Protein AF-G3IAQ1-F1 (afdb_monomer_lite)

Foldseek 3Di:
DDDDDDDDDDDDDDDPDPPPPPPPPPPDDPVDDDDDFDCAFPGDDHDDDDCVVVDDDDPVVVVVVVVVVVPDDPVCVVVVVVVVVVCCVVPPVVVVVRVVD

InterPro domains:
  IPR001921 Large ribosomal subunit protein eL8, eukaryota [PR00882] (36-53)
  IPR001921 Large ribosomal subunit protein eL8, eukaryota [PR00882] (53-70)
  IPR029064 Ribosomal protein eL30-like superfamily [G3DSA:3.30.1330.30] (45-101)

Organism: Cricetulus griseus (NCBI:txid10029)

Secondary structure (DSSP, 8-state):
-----------PPPPPP------------TT--------STTSSPPPP---TTTS---HHHHHHHHHHHHT--TTTHHHHHHHHHHHIIIIIIHHHHHH--

Radius of gyration: 32.46 Å; chains: 1; bounding box: 98×42×53 Å

Structure (mmCIF, N/CA/C/O backbone):
data_AF-G3IAQ1-F1
#
_entry.id   AF-G3IAQ1-F1
#
loop_
_atom_site.group_PDB
_atom_site.id
_atom_site.type_symbol
_atom_site.label_atom_id
_atom_site.label_alt_id
_atom_site.label_comp_id
_atom_site.label_asym_id
_atom_site.label_entity_id
_atom_site.label_seq_id
_atom_site.pdbx_PDB_ins_code
_atom_site.Cartn_x
_atom_site.Cartn_y
_atom_site.Cartn_z
_atom_site.occupancy
_atom_site.B_iso_or_equiv
_atom_site.auth_seq_id
_atom_site.auth_comp_id
_atom_site.auth_asym_id
_atom_site.auth_atom_id
_atom_site.pdbx_PDB_model_num
ATOM 1 N N . MET A 1 1 ? -85.552 -27.500 -29.148 1.00 46.00 1 MET A N 1
ATOM 2 C CA . MET A 1 1 ? -84.158 -28.006 -29.041 1.00 46.00 1 MET A CA 1
ATOM 3 C C . MET A 1 1 ? -83.628 -28.256 -30.453 1.00 46.00 1 MET A C 1
ATOM 5 O O . MET A 1 1 ? -84.475 -28.585 -31.272 1.00 46.00 1 MET A O 1
ATOM 9 N N . PRO A 1 2 ? -82.320 -28.153 -30.778 1.00 47.88 2 PRO A N 1
ATOM 10 C CA . PRO A 1 2 ? -81.157 -27.760 -29.975 1.00 47.88 2 PRO A CA 1
ATOM 11 C C . PRO A 1 2 ? -80.415 -26.503 -30.508 1.00 47.88 2 PRO A C 1
ATOM 13 O O . PRO A 1 2 ? -80.500 -26.135 -31.674 1.00 47.88 2 PRO A O 1
ATOM 16 N N . LYS A 1 3 ? -79.652 -25.847 -29.622 1.00 48.00 3 LYS A N 1
ATOM 17 C CA . LYS A 1 3 ? -78.710 -24.751 -29.924 1.00 48.00 3 LYS A CA 1
ATOM 18 C C . LYS A 1 3 ? -77.335 -25.304 -30.327 1.00 48.00 3 LYS A C 1
ATOM 20 O O . LYS A 1 3 ? -76.866 -26.227 -29.670 1.00 48.00 3 LYS A O 1
ATOM 25 N N . ARG A 1 4 ? -76.622 -24.650 -31.259 1.00 39.06 4 ARG A N 1
ATOM 26 C CA . ARG A 1 4 ? -75.135 -24.631 -31.358 1.00 39.06 4 ARG A CA 1
ATOM 27 C C . ARG A 1 4 ? -74.687 -23.451 -32.247 1.00 39.06 4 ARG A C 1
ATOM 29 O O . ARG A 1 4 ? -74.919 -23.453 -33.444 1.00 39.06 4 ARG A O 1
ATOM 36 N N . LYS A 1 5 ? -74.345 -22.304 -31.641 1.00 47.72 5 LYS A N 1
ATOM 37 C CA . LYS A 1 5 ? -72.983 -21.738 -31.455 1.00 47.72 5 LYS A CA 1
ATOM 38 C C . LYS A 1 5 ? -72.141 -21.624 -32.743 1.00 47.72 5 LYS A C 1
ATOM 40 O O . LYS A 1 5 ? -71.597 -22.619 -33.204 1.00 47.72 5 LYS A O 1
ATOM 45 N N . LYS A 1 6 ? -71.925 -20.386 -33.218 1.00 40.78 6 LYS A N 1
ATOM 46 C CA . LYS A 1 6 ? -70.784 -19.999 -34.070 1.00 40.78 6 LYS A CA 1
ATOM 47 C C . LYS A 1 6 ? -69.880 -18.998 -33.342 1.00 40.78 6 LYS A C 1
ATOM 49 O O . LYS A 1 6 ? -70.298 -18.329 -32.401 1.00 40.78 6 LYS A O 1
ATOM 54 N N . ALA A 1 7 ? -68.612 -19.059 -33.722 1.00 43.62 7 ALA A N 1
ATOM 55 C CA . ALA A 1 7 ? -67.441 -18.916 -32.876 1.00 43.62 7 ALA A CA 1
ATOM 56 C C . ALA A 1 7 ? -66.965 -17.475 -32.634 1.00 43.62 7 ALA A C 1
ATOM 58 O O . ALA A 1 7 ? -67.120 -16.588 -33.467 1.00 43.62 7 ALA A O 1
ATOM 59 N N . LYS A 1 8 ? -66.323 -17.302 -31.472 1.00 45.81 8 LYS A N 1
ATOM 60 C CA . LYS A 1 8 ? -65.503 -16.153 -31.073 1.00 45.81 8 LYS A CA 1
ATOM 61 C C . LYS A 1 8 ? -64.128 -16.201 -31.759 1.00 45.81 8 LYS A C 1
ATOM 63 O O . LYS A 1 8 ? -63.482 -17.243 -31.736 1.00 45.81 8 LYS A O 1
ATOM 68 N N . GLY A 1 9 ? -63.640 -15.045 -32.205 1.00 42.38 9 GLY A N 1
ATOM 69 C CA . GLY A 1 9 ? -62.222 -14.746 -32.474 1.00 42.38 9 GLY A CA 1
ATOM 70 C C . GLY A 1 9 ? -62.114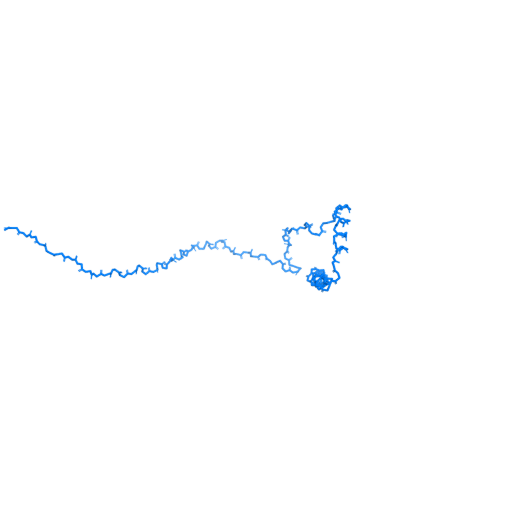 -13.454 -33.295 1.00 42.38 9 GLY A C 1
ATOM 71 O O . GLY A 1 9 ? -62.850 -13.314 -34.256 1.00 42.38 9 GLY A O 1
ATOM 72 N N . LYS A 1 10 ? -61.305 -12.434 -32.992 1.00 50.38 10 LYS A N 1
ATOM 73 C CA . LYS A 1 10 ? -60.208 -12.227 -32.033 1.00 50.38 10 LYS A CA 1
ATOM 74 C C . LYS A 1 10 ? -60.381 -10.843 -31.381 1.00 50.38 10 LYS A C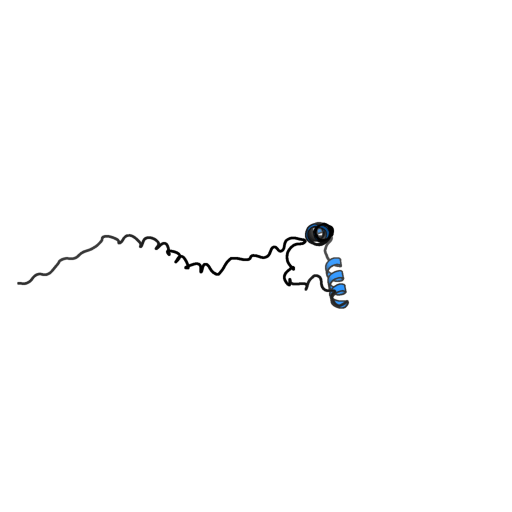 1
ATOM 76 O O . LYS A 1 10 ? -60.483 -9.849 -32.089 1.00 50.38 10 LYS A O 1
ATOM 81 N N . LYS A 1 11 ? -60.313 -10.761 -30.051 1.00 50.19 11 LYS A N 1
ATOM 82 C CA . LYS A 1 11 ? -59.802 -9.568 -29.358 1.00 50.19 11 LYS A CA 1
ATOM 83 C C . LYS A 1 11 ? -58.537 -10.018 -28.647 1.00 50.19 11 LYS A C 1
ATOM 85 O O . LYS A 1 11 ? -58.591 -10.896 -27.791 1.00 50.19 11 LYS A O 1
ATOM 90 N N . VAL A 1 12 ? -57.411 -9.492 -29.111 1.00 56.19 12 VAL A N 1
ATOM 91 C CA . VAL A 1 12 ? -56.087 -9.706 -28.530 1.00 56.19 12 VAL A CA 1
ATOM 92 C C . VAL A 1 12 ? -56.137 -9.240 -27.076 1.00 56.19 12 VAL A C 1
ATOM 94 O O . VAL A 1 12 ? -56.644 -8.154 -26.795 1.00 56.19 12 VAL A O 1
ATOM 97 N N . ALA A 1 13 ? -55.691 -10.093 -26.155 1.00 59.81 13 ALA 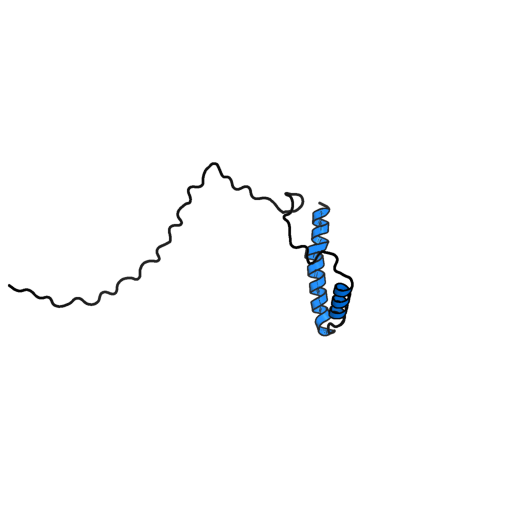A N 1
ATOM 98 C CA . ALA A 1 13 ? -55.593 -9.735 -24.749 1.00 59.81 13 ALA A CA 1
ATOM 99 C C . ALA A 1 13 ? -54.544 -8.622 -24.587 1.00 59.81 13 ALA A C 1
ATOM 101 O O . ALA A 1 13 ? -53.475 -8.721 -25.197 1.00 59.81 13 ALA A O 1
ATOM 102 N N . PRO A 1 14 ? -54.809 -7.574 -23.790 1.00 61.91 14 PRO A N 1
ATOM 103 C CA . PRO A 1 14 ? -53.761 -6.638 -23.422 1.00 61.91 14 PRO A CA 1
ATOM 104 C C . PRO A 1 14 ? -52.694 -7.405 -22.632 1.00 61.91 14 PRO A C 1
ATOM 106 O O . PRO A 1 14 ? -53.024 -8.237 -21.783 1.00 61.91 14 PRO A O 1
ATOM 109 N N . ALA A 1 15 ? -51.421 -7.163 -22.954 1.00 67.00 15 ALA A N 1
ATOM 110 C CA . ALA A 1 15 ? -50.298 -7.758 -22.240 1.00 67.00 15 ALA A CA 1
ATOM 111 C C . ALA A 1 15 ? -50.447 -7.493 -20.732 1.00 67.00 15 ALA A C 1
ATOM 113 O O . ALA A 1 15 ? -50.883 -6.396 -20.362 1.00 67.00 15 ALA A O 1
ATOM 114 N N . PRO A 1 16 ? -50.121 -8.466 -19.859 1.00 54.12 16 PRO A N 1
ATOM 115 C CA . PRO A 1 16 ? -50.215 -8.257 -18.425 1.00 54.12 16 PRO A CA 1
ATOM 116 C C . PRO A 1 16 ? -49.350 -7.053 -18.071 1.00 54.12 16 PRO A C 1
ATOM 118 O O . PRO A 1 16 ? -48.138 -7.054 -18.298 1.00 54.12 16 PRO A O 1
ATOM 121 N N . ALA A 1 17 ? -50.003 -6.007 -17.561 1.00 59.84 17 ALA A N 1
ATOM 122 C CA . ALA A 1 17 ? -49.328 -4.868 -16.976 1.00 59.84 17 ALA A CA 1
ATOM 123 C C . ALA A 1 17 ? -48.299 -5.423 -15.999 1.00 59.84 17 ALA A C 1
ATOM 125 O O . ALA A 1 17 ? -48.655 -6.219 -15.128 1.00 59.84 17 ALA A O 1
ATOM 126 N N . VAL A 1 18 ? -47.037 -5.041 -16.212 1.00 55.81 18 VAL A N 1
ATOM 127 C CA . VAL A 1 18 ? -45.909 -5.283 -15.319 1.00 55.81 18 VAL A CA 1
ATOM 128 C C . VAL A 1 18 ? -46.435 -5.187 -13.898 1.00 55.81 18 VAL A C 1
ATOM 130 O O . VAL A 1 18 ? -46.759 -4.098 -13.418 1.00 55.81 18 VAL A O 1
ATOM 133 N N . VAL A 1 19 ? -46.594 -6.350 -13.263 1.00 58.00 19 VAL A N 1
ATOM 134 C CA . VAL A 1 19 ? -46.890 -6.443 -11.845 1.00 58.00 19 VAL A CA 1
ATOM 135 C C . VAL A 1 19 ? -45.698 -5.761 -11.211 1.00 58.00 19 VAL A C 1
ATOM 137 O O . VAL A 1 19 ? -44.613 -6.336 -11.129 1.00 58.00 19 VAL A O 1
ATOM 140 N N . LYS A 1 20 ? -45.869 -4.487 -10.844 1.00 60.31 20 LYS A N 1
ATOM 141 C CA . LYS A 1 20 ? -44.998 -3.838 -9.882 1.00 60.31 20 LYS A CA 1
ATOM 142 C C . LYS A 1 20 ? -45.044 -4.768 -8.690 1.00 60.31 20 LYS A C 1
ATOM 144 O O . LYS A 1 20 ? -46.050 -4.824 -7.987 1.00 60.31 20 LYS A O 1
ATOM 149 N N . LYS A 1 21 ? -43.988 -5.564 -8.547 1.00 57.06 21 LYS A N 1
ATOM 150 C CA . LYS A 1 21 ? -43.694 -6.322 -7.349 1.00 57.06 21 LYS A CA 1
ATOM 151 C C . LYS A 1 21 ? -43.770 -5.288 -6.239 1.00 57.06 21 LYS A C 1
ATOM 153 O O . LYS A 1 21 ? -42.904 -4.425 -6.141 1.00 57.06 21 LYS A O 1
ATOM 158 N N . GLN A 1 22 ? -44.883 -5.280 -5.514 1.00 54.88 22 GLN A N 1
ATOM 159 C CA . GLN A 1 22 ? -44.992 -4.487 -4.311 1.00 54.88 22 GLN A CA 1
ATOM 160 C C . GLN A 1 22 ? -43.926 -5.072 -3.401 1.00 54.88 22 GLN A C 1
ATOM 162 O O . GLN A 1 22 ? -44.021 -6.227 -2.985 1.00 54.88 22 GLN A O 1
ATOM 167 N N . GLU A 1 23 ? -42.847 -4.319 -3.206 1.00 62.12 23 GLU A N 1
ATOM 168 C CA . GLU A 1 23 ? -41.876 -4.641 -2.181 1.00 62.12 23 GLU A CA 1
ATOM 169 C C . GLU A 1 23 ? -42.660 -4.698 -0.879 1.00 62.12 23 GLU A C 1
ATOM 171 O O . GLU A 1 23 ? -43.204 -3.696 -0.411 1.00 62.12 23 GLU A O 1
ATOM 176 N N . ALA A 1 24 ? -42.804 -5.912 -0.352 1.00 61.66 24 ALA A N 1
ATOM 177 C CA . ALA A 1 24 ? -43.364 -6.118 0.961 1.00 61.66 24 ALA A CA 1
ATOM 178 C C . ALA A 1 24 ? -42.549 -5.243 1.914 1.00 61.66 24 ALA A C 1
ATOM 180 O O . ALA A 1 24 ? -41.355 -5.484 2.114 1.00 61.66 24 ALA A O 1
ATOM 181 N N . LYS A 1 25 ? -43.179 -4.192 2.452 1.00 64.31 25 LYS A N 1
ATOM 182 C CA . LYS A 1 25 ? -42.591 -3.383 3.514 1.00 64.31 25 LYS A CA 1
ATOM 183 C C . LYS A 1 25 ? -42.332 -4.342 4.665 1.00 64.31 25 LYS A C 1
ATOM 185 O O . LYS A 1 25 ? -43.267 -4.772 5.337 1.00 64.31 25 LYS A O 1
ATOM 190 N N . LYS A 1 26 ? -41.070 -4.743 4.828 1.00 68.12 26 LYS A N 1
ATOM 191 C CA . LYS A 1 26 ? -40.638 -5.518 5.986 1.00 68.12 26 LYS A CA 1
ATOM 192 C C . LYS A 1 26 ? -41.034 -4.697 7.204 1.00 68.12 26 LYS A C 1
ATOM 194 O O . LYS A 1 26 ? -40.668 -3.528 7.289 1.00 68.12 26 LYS A O 1
ATOM 199 N N . VAL A 1 27 ? -41.823 -5.291 8.093 1.00 68.25 27 VAL A N 1
ATOM 200 C CA . VAL A 1 27 ? -42.121 -4.727 9.409 1.00 68.25 27 VAL A CA 1
ATOM 201 C C . VAL A 1 27 ? -40.769 -4.533 10.092 1.00 68.25 27 VAL A C 1
ATOM 203 O O . VAL A 1 27 ? -40.123 -5.505 10.477 1.00 68.25 27 VAL A O 1
ATOM 206 N N . VAL A 1 28 ? -40.270 -3.295 10.108 1.00 70.69 28 VAL A N 1
ATOM 207 C CA . VAL A 1 28 ? -38.991 -2.975 10.743 1.00 70.69 28 VAL A CA 1
ATOM 208 C C . VAL A 1 28 ? -39.245 -3.045 12.233 1.00 70.69 28 VAL A C 1
ATOM 210 O O . VAL A 1 28 ? -40.050 -2.291 12.775 1.00 70.69 28 VAL A O 1
ATOM 213 N N . ASN A 1 29 ? -38.619 -4.026 12.867 1.00 77.25 29 ASN A N 1
ATOM 214 C CA . ASN A 1 29 ? -38.788 -4.273 14.279 1.00 77.25 29 ASN A CA 1
ATOM 215 C C . ASN A 1 29 ? -38.182 -3.079 15.041 1.00 77.25 29 ASN A C 1
ATOM 217 O O . ASN A 1 29 ? -36.986 -2.836 14.887 1.00 77.25 29 ASN A O 1
ATOM 221 N N . PRO A 1 30 ? -38.959 -2.341 15.849 1.00 81.56 30 PRO A N 1
ATOM 222 C CA . PRO A 1 30 ? -38.513 -1.090 16.473 1.00 81.56 30 PRO A CA 1
ATOM 223 C C . PRO A 1 30 ? -37.377 -1.270 17.492 1.00 81.56 30 PRO A C 1
ATOM 225 O O . PRO A 1 30 ? -36.795 -0.292 17.933 1.00 81.56 30 PRO A O 1
ATOM 228 N N . LEU A 1 31 ? -37.041 -2.514 17.849 1.00 86.81 31 LEU A N 1
ATOM 229 C CA . LEU A 1 31 ? -35.881 -2.851 18.681 1.00 86.81 31 LEU A CA 1
ATOM 230 C C . LEU A 1 31 ? -34.555 -2.896 17.903 1.00 86.81 31 LEU A C 1
ATOM 232 O O . LEU A 1 31 ? -33.500 -2.986 18.522 1.00 86.81 31 LEU A O 1
ATOM 236 N N . PHE A 1 32 ? -34.591 -2.898 16.567 1.00 82.50 32 PHE A N 1
ATOM 237 C CA . PHE A 1 32 ? -33.391 -2.961 15.737 1.00 82.50 32 PHE A CA 1
ATOM 238 C C . PHE A 1 32 ? -33.158 -1.630 15.034 1.00 82.50 32 PHE A C 1
ATOM 240 O O . PHE A 1 32 ? -33.836 -1.289 14.063 1.00 82.50 32 PHE A O 1
ATOM 247 N N . GLU A 1 33 ? -32.140 -0.916 15.497 1.00 83.56 33 GLU A N 1
ATOM 248 C CA . GLU A 1 33 ? -31.598 0.257 14.823 1.00 83.56 33 GLU A CA 1
ATOM 249 C C . GLU A 1 33 ? -30.413 -0.135 13.931 1.00 83.56 33 GLU A C 1
ATOM 251 O O . GLU A 1 33 ? -29.696 -1.108 14.182 1.00 83.56 33 GLU A O 1
ATOM 256 N N . LYS A 1 34 ? -30.195 0.624 12.853 1.00 82.69 34 LYS A N 1
ATOM 257 C CA . LYS A 1 34 ? -29.020 0.446 11.998 1.00 82.69 34 LYS A CA 1
ATOM 258 C C . LYS A 1 34 ? -27.844 1.175 12.651 1.00 82.69 34 LYS A C 1
ATOM 260 O O . LYS A 1 34 ? -27.844 2.399 12.663 1.00 82.69 34 LYS A O 1
ATOM 265 N N . GLY A 1 35 ? -26.846 0.436 13.134 1.00 86.56 35 GLY A N 1
ATOM 266 C CA . GLY A 1 35 ? -25.575 0.980 13.633 1.00 86.56 35 GLY A CA 1
ATOM 267 C C . GLY A 1 35 ? -24.444 0.801 12.616 1.00 86.56 35 GLY A C 1
ATOM 268 O O . GLY A 1 35 ? -23.740 -0.205 12.683 1.00 86.56 35 GLY A O 1
ATOM 269 N N . PRO A 1 36 ? -24.299 1.684 11.611 1.00 88.62 36 PRO A N 1
ATOM 270 C CA . PRO A 1 36 ? -23.185 1.616 10.674 1.00 88.62 36 PRO A CA 1
ATOM 271 C C . PRO A 1 36 ? -2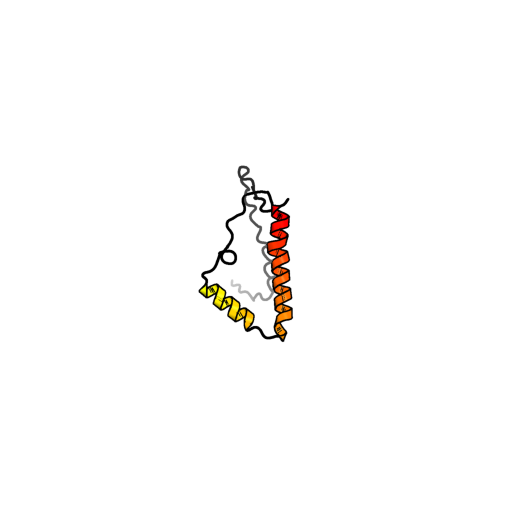1.899 2.149 11.322 1.00 88.62 36 PRO A C 1
ATOM 273 O O . PRO A 1 36 ? -21.901 3.244 11.875 1.00 88.62 36 PRO A O 1
ATOM 276 N N . ASN A 1 37 ? -20.797 1.414 11.187 1.00 91.00 37 ASN A N 1
ATOM 277 C CA . ASN A 1 37 ? -19.477 1.887 11.608 1.00 91.00 37 ASN A CA 1
ATOM 278 C C . ASN A 1 37 ? -18.893 2.867 10.582 1.00 91.00 37 ASN A C 1
ATOM 280 O O . ASN A 1 37 ? -19.063 2.694 9.368 1.00 91.00 37 ASN A O 1
ATOM 284 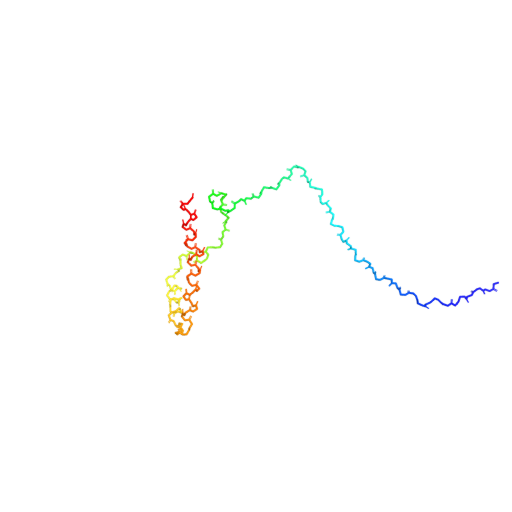N N . ASN A 1 38 ? -18.161 3.861 11.072 1.00 89.75 38 ASN A N 1
ATOM 285 C CA . ASN A 1 38 ? -17.428 4.825 10.272 1.00 89.75 38 ASN A CA 1
ATOM 286 C C . ASN A 1 38 ? -15.959 4.387 10.139 1.00 89.75 38 ASN A C 1
ATOM 288 O O . ASN A 1 38 ? -15.196 4.455 11.094 1.00 89.75 38 ASN A O 1
ATOM 292 N N . PHE A 1 39 ? -15.555 3.948 8.943 1.00 89.19 39 PHE A N 1
ATOM 293 C CA . PHE A 1 39 ? -14.179 3.508 8.649 1.00 89.19 39 PHE A CA 1
ATOM 294 C C . PHE A 1 39 ? -13.305 4.605 8.035 1.00 89.19 39 PHE A C 1
ATOM 296 O O . PHE A 1 39 ? -12.257 4.310 7.449 1.00 89.19 39 PHE A O 1
ATOM 303 N N . CYS A 1 40 ? -13.757 5.858 8.120 1.00 86.06 40 CYS A N 1
ATOM 304 C CA . CYS A 1 40 ? -12.893 7.001 7.897 1.00 86.06 40 CYS A CA 1
ATOM 305 C C . CYS A 1 40 ? -11.805 7.050 8.974 1.00 86.06 40 CYS A C 1
ATOM 307 O O . CYS A 1 40 ? -11.797 6.336 9.974 1.00 86.06 40 CYS A O 1
ATOM 309 N N . ILE A 1 41 ? -10.843 7.906 8.721 1.00 83.12 41 ILE A N 1
ATOM 310 C CA . ILE A 1 41 ? -9.616 8.016 9.484 1.00 83.12 41 ILE A CA 1
ATOM 311 C C . ILE A 1 41 ? -9.886 8.499 10.908 1.00 83.12 41 ILE A C 1
ATOM 313 O O . ILE A 1 41 ? -10.674 9.421 11.098 1.00 83.12 41 ILE A O 1
ATOM 317 N N . GLY A 1 42 ? -9.258 7.856 11.896 1.00 85.94 42 GLY A N 1
ATOM 318 C CA . GLY A 1 42 ? -9.398 8.215 13.313 1.00 85.94 42 GLY A CA 1
ATOM 319 C C . GLY A 1 42 ? -10.760 7.888 13.942 1.00 85.94 42 GLY A C 1
ATOM 320 O O . GLY A 1 42 ? -11.050 8.369 15.032 1.00 85.94 42 GLY A O 1
ATOM 321 N N . GLN A 1 43 ? -11.607 7.107 13.263 1.00 87.81 43 GLN A N 1
ATOM 322 C CA . GLN A 1 43 ? -12.945 6.731 13.732 1.00 87.81 43 GLN A CA 1
ATOM 323 C C . GLN A 1 43 ? -12.938 5.293 14.285 1.00 87.81 43 GLN A C 1
ATOM 325 O O . GLN A 1 43 ? -12.089 4.943 15.105 1.00 87.81 43 GLN A O 1
ATOM 330 N N . ASP A 1 44 ? -13.870 4.444 13.849 1.00 91.00 44 ASP A N 1
ATOM 331 C CA . ASP A 1 44 ? -13.973 3.066 14.319 1.00 91.00 44 ASP A CA 1
ATOM 332 C C . ASP A 1 44 ? -12.788 2.200 13.863 1.00 91.00 44 ASP A C 1
ATOM 334 O O . ASP A 1 44 ? -12.098 2.478 12.877 1.00 91.00 44 ASP A O 1
ATOM 338 N N . ILE A 1 45 ? -12.585 1.080 14.566 1.00 90.44 45 ILE A N 1
ATOM 339 C CA . ILE A 1 45 ? -11.545 0.100 14.235 1.00 90.44 45 ILE A CA 1
ATOM 340 C C . ILE A 1 45 ? -11.697 -0.347 12.778 1.00 90.44 45 ILE A C 1
ATOM 342 O O . ILE A 1 45 ? -12.749 -0.843 12.359 1.00 90.44 45 ILE A O 1
ATOM 346 N N . GLN A 1 46 ? -10.611 -0.208 12.013 1.00 89.75 46 GLN A N 1
ATOM 347 C CA . GLN A 1 46 ? -10.591 -0.631 10.620 1.00 89.75 46 GLN A CA 1
ATOM 348 C C . GLN A 1 46 ? -10.854 -2.142 10.505 1.00 89.75 46 GLN A C 1
ATOM 350 O O . GLN A 1 46 ? -10.318 -2.937 11.284 1.00 89.75 46 GLN A O 1
ATOM 355 N N . PRO A 1 47 ? -11.653 -2.571 9.515 1.00 91.69 47 PRO A N 1
ATOM 356 C CA . PRO A 1 47 ? -11.921 -3.979 9.302 1.00 91.69 47 PRO A CA 1
ATOM 357 C C . PRO A 1 47 ? -10.654 -4.683 8.813 1.00 91.69 47 PRO A C 1
ATOM 359 O O . PRO A 1 47 ? -9.748 -4.069 8.244 1.00 91.69 47 PRO A O 1
ATOM 362 N N . LYS A 1 48 ? -10.614 -6.006 8.964 1.00 90.69 48 LYS A N 1
ATOM 363 C CA . LYS A 1 48 ? -9.562 -6.819 8.347 1.00 90.69 48 LYS A CA 1
ATOM 364 C C . LYS A 1 48 ? -9.670 -6.688 6.824 1.00 90.69 48 LYS A C 1
ATOM 366 O O . LYS A 1 48 ? -10.700 -7.037 6.250 1.00 90.69 48 LYS A O 1
ATOM 371 N N . ARG A 1 49 ? -8.620 -6.172 6.184 1.00 88.69 49 ARG A N 1
ATOM 372 C CA . ARG A 1 49 ? -8.486 -6.079 4.722 1.00 88.69 49 ARG A CA 1
ATOM 373 C C . ARG A 1 49 ? -7.440 -7.072 4.237 1.00 88.69 49 ARG A C 1
ATOM 375 O O . ARG A 1 49 ? -6.657 -7.592 5.028 1.00 88.69 49 ARG A O 1
ATOM 382 N N . ASP A 1 50 ? -7.439 -7.327 2.937 1.00 89.62 50 ASP A N 1
ATOM 383 C CA . ASP A 1 50 ? -6.386 -8.118 2.316 1.00 89.62 50 ASP A CA 1
ATOM 384 C C . ASP A 1 50 ? -5.049 -7.356 2.370 1.00 89.62 50 ASP A C 1
ATOM 386 O O . ASP A 1 50 ? -4.941 -6.226 1.893 1.00 89.62 50 ASP A O 1
ATOM 390 N N . LEU A 1 51 ? -4.042 -7.974 2.994 1.00 87.62 51 LEU A N 1
ATOM 391 C CA . LEU A 1 51 ? -2.696 -7.424 3.185 1.00 87.62 51 LEU A CA 1
ATOM 392 C C . LEU A 1 51 ? -1.654 -8.110 2.289 1.00 87.62 51 LEU A C 1
ATOM 394 O O . LEU A 1 51 ? -0.464 -7.824 2.413 1.00 87.62 51 LEU A O 1
ATOM 398 N N . THR A 1 52 ? -2.060 -8.999 1.377 1.00 87.44 52 THR A N 1
ATOM 399 C CA . THR A 1 52 ? -1.158 -9.772 0.494 1.00 87.44 52 THR A CA 1
ATOM 400 C C . THR A 1 52 ? -0.137 -8.925 -0.273 1.00 87.44 52 THR A C 1
ATOM 402 O O . THR A 1 52 ? 0.966 -9.400 -0.563 1.00 87.44 52 THR A O 1
ATOM 405 N N . CYS A 1 53 ? -0.479 -7.675 -0.589 1.00 81.94 53 CYS A N 1
ATOM 406 C CA . CYS A 1 53 ? 0.406 -6.728 -1.271 1.00 81.94 53 CYS A CA 1
ATOM 407 C C . CYS A 1 53 ? 1.357 -5.976 -0.324 1.00 81.94 53 CYS A C 1
ATOM 409 O O . CYS A 1 53 ? 2.412 -5.529 -0.764 1.00 81.94 53 CYS A O 1
ATOM 411 N N . LEU A 1 54 ? 0.994 -5.834 0.954 1.00 81.81 54 LEU A N 1
ATOM 412 C CA . LEU A 1 54 ? 1.728 -5.052 1.960 1.00 81.81 54 LEU A CA 1
ATOM 413 C C . LEU A 1 54 ? 2.660 -5.920 2.817 1.00 81.81 54 LEU A C 1
ATOM 415 O O . LEU A 1 54 ? 3.590 -5.420 3.447 1.00 81.81 54 LEU A O 1
ATOM 419 N N . VAL A 1 55 ? 2.425 -7.232 2.845 1.00 87.62 55 VAL A N 1
ATOM 420 C CA . VAL A 1 55 ? 3.272 -8.182 3.567 1.00 87.62 55 VAL A CA 1
ATOM 421 C C . VAL A 1 55 ? 4.631 -8.314 2.882 1.00 87.62 55 VAL A C 1
ATOM 423 O O . VAL A 1 55 ? 4.736 -8.475 1.663 1.00 87.62 55 VAL A O 1
ATOM 426 N N . LYS A 1 56 ? 5.695 -8.312 3.693 1.00 86.56 56 LYS A N 1
ATOM 427 C CA . LYS A 1 56 ? 7.062 -8.557 3.230 1.00 86.56 56 LYS A CA 1
ATOM 428 C C . LYS A 1 56 ? 7.148 -9.919 2.538 1.00 86.56 56 LYS A C 1
ATOM 430 O O . LYS A 1 56 ? 6.974 -10.962 3.167 1.00 86.56 56 LYS A O 1
ATOM 435 N N . ARG A 1 57 ? 7.431 -9.904 1.233 1.00 90.25 57 ARG A N 1
ATOM 436 C CA . ARG A 1 57 ? 7.551 -11.125 0.428 1.00 90.25 57 ARG A CA 1
ATOM 437 C C . ARG A 1 57 ? 8.907 -11.819 0.631 1.00 90.25 57 ARG A C 1
ATOM 439 O O . ARG A 1 57 ? 9.909 -11.139 0.856 1.00 90.25 57 ARG A O 1
ATOM 446 N N . PRO A 1 58 ? 8.962 -13.160 0.498 1.00 94.88 58 PRO A N 1
ATOM 447 C CA . PRO A 1 58 ? 10.213 -13.912 0.434 1.00 94.88 58 PRO A CA 1
ATOM 448 C C . PRO A 1 58 ? 11.184 -13.355 -0.617 1.00 94.88 58 PRO A C 1
ATOM 450 O O . PRO A 1 58 ? 10.762 -12.974 -1.713 1.00 94.88 58 PRO A O 1
ATOM 453 N N . CYS A 1 59 ? 12.489 -13.366 -0.312 1.00 92.50 59 CYS A N 1
ATOM 454 C CA . CYS A 1 59 ? 13.522 -12.723 -1.138 1.00 92.50 59 CYS A CA 1
ATOM 455 C C . CYS A 1 59 ? 13.505 -13.159 -2.612 1.00 92.50 59 CYS A C 1
ATOM 457 O O . CYS A 1 59 ? 13.710 -12.331 -3.494 1.00 92.50 59 CYS A O 1
ATOM 459 N N . TYR A 1 60 ? 13.225 -14.432 -2.900 1.00 93.88 60 TYR A N 1
ATOM 460 C CA . TYR A 1 60 ? 13.224 -14.950 -4.271 1.00 93.88 60 TYR A CA 1
ATOM 461 C C . TYR A 1 60 ? 12.054 -14.415 -5.114 1.00 93.88 60 TYR A C 1
ATOM 463 O O . TYR A 1 60 ? 12.231 -14.139 -6.299 1.00 93.88 60 TYR A O 1
ATOM 471 N N . ILE A 1 61 ? 10.878 -14.212 -4.505 1.00 90.06 61 ILE A N 1
ATOM 472 C CA . ILE A 1 61 ? 9.707 -13.638 -5.186 1.00 90.06 61 ILE A CA 1
ATOM 473 C C . ILE A 1 61 ? 9.970 -12.170 -5.494 1.00 90.06 61 ILE A C 1
ATOM 475 O O . ILE A 1 61 ? 9.662 -11.702 -6.587 1.00 90.06 61 ILE A O 1
ATOM 479 N N . TRP A 1 62 ? 10.562 -11.452 -4.538 1.00 88.62 62 TRP A N 1
ATOM 480 C CA . TRP A 1 62 ? 10.923 -10.051 -4.716 1.00 88.62 62 TRP A CA 1
ATOM 481 C C . TRP A 1 62 ? 11.966 -9.871 -5.825 1.00 88.62 62 TRP A C 1
ATOM 483 O O . TRP A 1 62 ? 11.763 -9.058 -6.722 1.00 88.62 62 TRP A O 1
ATOM 493 N N . LEU A 1 63 ? 13.024 -10.689 -5.831 1.00 91.12 63 LEU A N 1
ATOM 494 C CA . LEU A 1 63 ? 14.059 -10.669 -6.868 1.00 91.12 63 LEU A CA 1
ATOM 495 C C . LEU A 1 63 ? 13.491 -10.986 -8.263 1.00 91.12 63 LEU A C 1
ATOM 497 O O . LEU A 1 63 ? 13.865 -10.351 -9.250 1.00 91.12 63 LEU A O 1
ATOM 501 N N . TRP A 1 64 ? 12.572 -11.951 -8.352 1.00 90.12 64 TRP A N 1
ATOM 502 C CA . TRP A 1 64 ? 11.880 -12.284 -9.598 1.00 90.12 64 TRP A CA 1
ATOM 503 C C . TRP A 1 64 ? 11.033 -11.112 -10.109 1.00 90.12 64 TRP A C 1
ATOM 505 O O . TRP A 1 64 ? 11.114 -10.761 -11.285 1.00 90.12 64 TRP A O 1
ATOM 515 N N . TRP A 1 65 ? 10.302 -10.446 -9.212 1.00 89.19 65 TRP A N 1
ATOM 516 C CA . TRP A 1 65 ? 9.537 -9.242 -9.537 1.00 89.19 65 TRP A CA 1
ATOM 517 C C . TRP A 1 65 ? 10.434 -8.097 -10.013 1.00 89.19 65 TRP A C 1
ATOM 519 O O . TRP A 1 65 ? 10.140 -7.466 -11.024 1.00 89.19 65 TRP A O 1
ATOM 529 N N . GLN A 1 66 ? 11.561 -7.855 -9.340 1.00 86.88 66 GLN A N 1
ATOM 530 C CA . GLN A 1 66 ? 12.515 -6.828 -9.761 1.00 86.88 66 GLN A CA 1
ATOM 531 C C . GLN A 1 66 ? 13.091 -7.104 -11.150 1.00 86.88 66 GLN A C 1
ATOM 533 O O . GLN A 1 66 ? 13.186 -6.185 -11.961 1.00 86.88 66 GLN A O 1
ATOM 538 N N . ARG A 1 67 ? 13.430 -8.363 -11.454 1.00 89.94 67 ARG A N 1
ATOM 539 C CA . ARG A 1 67 ? 13.857 -8.761 -12.803 1.00 89.94 67 ARG A CA 1
ATOM 540 C C . ARG A 1 67 ? 12.766 -8.523 -13.845 1.00 89.94 67 ARG A C 1
ATOM 542 O O . ARG A 1 67 ? 13.080 -8.015 -14.916 1.00 89.94 67 ARG A O 1
ATOM 549 N N . ALA A 1 68 ? 11.511 -8.844 -13.529 1.00 85.88 68 ALA A N 1
ATOM 550 C CA . ALA A 1 68 ? 10.383 -8.603 -14.427 1.00 85.88 68 ALA A CA 1
ATOM 551 C C . ALA A 1 68 ? 10.193 -7.101 -14.711 1.00 85.88 68 ALA A C 1
ATOM 553 O O . ALA A 1 68 ? 10.066 -6.705 -15.867 1.00 85.88 68 ALA A O 1
ATOM 554 N N . VAL A 1 69 ? 10.269 -6.253 -13.681 1.00 84.88 69 VAL A N 1
ATOM 555 C CA . VAL A 1 69 ? 10.195 -4.789 -13.837 1.00 84.88 69 VAL A CA 1
ATOM 556 C C . VAL A 1 69 ? 11.390 -4.247 -14.630 1.00 84.88 69 VAL A C 1
ATOM 558 O O . VAL A 1 69 ? 11.226 -3.355 -15.459 1.00 84.88 69 VAL A O 1
ATOM 561 N N . LEU A 1 70 ? 12.588 -4.802 -14.431 1.00 84.62 70 LEU A N 1
ATOM 562 C CA . LEU A 1 70 ? 13.783 -4.407 -15.181 1.00 84.62 70 LEU A CA 1
ATOM 563 C C . LEU A 1 70 ? 13.691 -4.780 -16.670 1.00 84.62 70 LEU A C 1
ATOM 565 O O . LEU A 1 70 ? 14.228 -4.060 -17.507 1.00 84.62 70 LEU A O 1
ATOM 569 N N . SER A 1 71 ? 12.998 -5.874 -16.999 1.00 83.44 71 SER A N 1
ATOM 570 C CA . SER A 1 71 ? 12.802 -6.339 -18.380 1.00 83.44 71 SER A CA 1
ATOM 571 C C . SER A 1 71 ? 11.772 -5.541 -19.192 1.00 83.44 71 SER A C 1
ATOM 573 O O . SER A 1 71 ? 11.524 -5.877 -20.345 1.00 83.44 71 SER A O 1
ATOM 575 N N . VAL A 1 72 ? 11.169 -4.493 -18.620 1.00 84.25 72 VAL A N 1
ATOM 576 C CA . VAL A 1 72 ? 10.189 -3.648 -19.318 1.00 84.25 72 VAL A CA 1
ATOM 577 C C . VAL A 1 72 ? 10.871 -2.805 -20.405 1.00 84.25 72 VAL A C 1
ATOM 579 O O . VAL A 1 72 ? 11.873 -2.122 -20.155 1.00 84.25 72 VAL A O 1
ATOM 582 N N . ASN A 1 73 ? 10.298 -2.833 -21.614 1.00 83.44 73 ASN A N 1
ATOM 583 C CA . ASN A 1 73 ? 10.758 -2.069 -22.775 1.00 83.44 73 ASN A CA 1
ATOM 584 C C . ASN A 1 73 ? 10.759 -0.564 -22.490 1.00 83.44 73 ASN A C 1
ATOM 586 O O . ASN A 1 73 ? 9.946 -0.062 -21.718 1.00 83.44 73 ASN A O 1
ATOM 590 N N . SER A 1 74 ? 11.660 0.187 -23.128 1.00 80.12 74 SER A N 1
ATOM 591 C CA . SER A 1 74 ? 11.793 1.637 -22.913 1.00 80.12 74 SER A CA 1
ATOM 592 C C . SER A 1 74 ? 10.525 2.434 -23.215 1.00 80.12 74 SER A C 1
ATOM 594 O O . SER A 1 74 ? 10.286 3.446 -22.562 1.00 80.12 74 SER A O 1
ATOM 596 N N . GLU A 1 75 ? 9.724 1.967 -24.167 1.00 87.38 75 GLU A N 1
ATOM 597 C CA . GLU A 1 75 ? 8.486 2.606 -24.621 1.00 87.38 75 GLU A CA 1
ATOM 598 C C . GLU A 1 75 ? 7.405 2.604 -23.525 1.00 87.38 75 GLU A C 1
ATOM 600 O O . GLU A 1 75 ? 6.697 3.592 -23.339 1.00 87.38 75 GLU A O 1
ATOM 605 N N . ASP A 1 76 ? 7.355 1.543 -22.714 1.00 86.38 76 ASP A N 1
ATOM 606 C CA . ASP A 1 76 ? 6.339 1.349 -21.672 1.00 86.38 76 ASP A CA 1
ATOM 607 C C . ASP A 1 76 ? 6.720 1.987 -20.326 1.00 86.38 76 ASP A C 1
ATOM 609 O O . ASP A 1 76 ? 5.881 2.146 -19.430 1.00 86.38 76 ASP A O 1
ATOM 613 N N . LYS A 1 77 ? 7.984 2.406 -20.167 1.00 84.38 77 LYS A N 1
ATOM 614 C CA . LYS A 1 77 ? 8.496 2.973 -18.906 1.00 84.38 77 LYS A CA 1
ATOM 615 C C . LYS A 1 77 ? 7.721 4.213 -18.468 1.00 84.38 77 LYS A C 1
ATOM 617 O O . LYS A 1 77 ? 7.471 4.370 -17.277 1.00 84.38 77 LYS A O 1
ATOM 622 N N . GLY A 1 78 ? 7.292 5.057 -19.409 1.00 87.94 78 GLY A N 1
ATOM 623 C CA . GLY A 1 78 ? 6.519 6.268 -19.110 1.00 87.94 78 GLY A CA 1
ATOM 624 C C . GLY A 1 78 ? 5.081 6.004 -18.642 1.00 87.94 78 GLY A C 1
ATOM 625 O O . GLY A 1 78 ? 4.510 6.822 -17.924 1.00 87.94 78 GLY A O 1
ATOM 626 N N . ALA A 1 79 ? 4.479 4.874 -19.025 1.00 89.06 79 ALA A N 1
ATOM 627 C CA . ALA A 1 79 ? 3.179 4.451 -18.498 1.00 89.06 79 ALA A CA 1
ATOM 628 C C . ALA A 1 79 ? 3.332 3.833 -17.100 1.00 89.06 79 ALA A C 1
ATOM 630 O O . ALA A 1 79 ? 2.521 4.085 -16.207 1.00 89.06 79 ALA A O 1
ATOM 631 N N . LEU A 1 80 ? 4.417 3.080 -16.896 1.00 87.31 80 LEU A N 1
ATOM 632 C CA . LEU A 1 80 ? 4.745 2.453 -15.620 1.00 87.31 80 LEU A CA 1
ATOM 633 C C . LEU A 1 80 ? 5.042 3.489 -14.525 1.00 87.31 80 LEU A C 1
ATOM 635 O O . LEU A 1 80 ? 4.544 3.343 -13.411 1.00 87.31 80 LEU A O 1
ATOM 639 N N . THR A 1 81 ? 5.788 4.558 -14.820 1.00 88.25 81 THR A N 1
ATOM 640 C CA . THR A 1 81 ? 6.075 5.622 -13.836 1.00 88.25 81 THR A CA 1
ATOM 641 C C . THR A 1 81 ? 4.811 6.335 -13.366 1.00 88.25 81 THR A C 1
ATOM 643 O O . THR A 1 81 ? 4.611 6.474 -12.161 1.00 88.25 81 THR A O 1
ATOM 646 N N . LYS A 1 82 ? 3.907 6.688 -14.289 1.00 91.75 82 LYS A N 1
ATOM 647 C CA . LYS A 1 82 ? 2.605 7.298 -13.961 1.00 91.75 82 LYS A CA 1
ATOM 648 C C . LYS A 1 82 ? 1.767 6.405 -13.048 1.00 91.75 82 LYS A C 1
ATOM 650 O O . LYS A 1 82 ? 1.126 6.892 -12.121 1.00 91.75 82 LYS A O 1
ATOM 655 N N . LEU A 1 83 ? 1.783 5.094 -13.294 1.00 87.94 83 LEU A N 1
ATOM 656 C CA . LEU A 1 83 ? 1.084 4.127 -12.451 1.00 87.94 83 LEU A CA 1
ATOM 657 C C . LEU A 1 83 ? 1.692 4.068 -11.041 1.00 87.94 83 LEU A C 1
ATOM 659 O O . LEU A 1 83 ? 0.957 4.080 -10.055 1.00 87.94 83 LEU A O 1
ATOM 663 N N . VAL A 1 84 ? 3.023 4.034 -10.934 1.00 89.00 84 VAL A N 1
ATOM 664 C CA . VAL A 1 84 ? 3.729 4.020 -9.642 1.00 89.00 84 VAL A CA 1
ATOM 665 C C . VAL A 1 84 ? 3.454 5.296 -8.838 1.00 89.00 84 VAL A C 1
ATOM 667 O O . VAL A 1 84 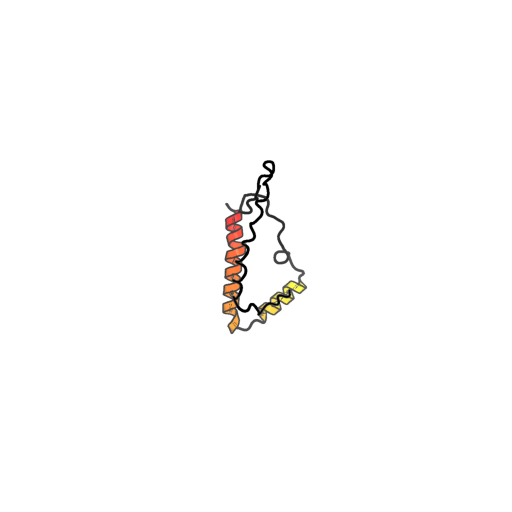? 3.208 5.213 -7.634 1.00 89.00 84 VAL A O 1
ATOM 670 N N . GLU A 1 85 ? 3.454 6.461 -9.483 1.00 88.94 85 GLU A N 1
ATOM 671 C CA . GLU A 1 85 ? 3.127 7.749 -8.855 1.00 88.94 85 GLU A CA 1
ATOM 672 C C . GLU A 1 85 ? 1.666 7.815 -8.392 1.00 88.94 85 GLU A C 1
ATOM 674 O O . GLU A 1 85 ? 1.394 8.219 -7.259 1.00 88.94 85 GLU A O 1
ATOM 679 N N . ALA A 1 86 ? 0.722 7.347 -9.213 1.00 88.25 86 ALA A N 1
ATOM 680 C CA . ALA A 1 86 ? -0.687 7.271 -8.833 1.00 88.25 86 ALA A CA 1
ATOM 681 C C . ALA A 1 86 ? -0.910 6.347 -7.622 1.00 88.25 86 ALA A C 1
ATOM 683 O O . ALA A 1 86 ? -1.709 6.657 -6.742 1.00 88.25 86 ALA A O 1
ATOM 684 N N . ILE A 1 87 ? -0.188 5.224 -7.539 1.00 85.88 87 ILE A N 1
ATOM 685 C CA . ILE A 1 87 ? -0.264 4.318 -6.384 1.00 85.88 87 ILE A CA 1
ATOM 686 C C . ILE A 1 87 ? 0.344 4.967 -5.136 1.00 85.88 87 ILE A C 1
ATOM 688 O O . ILE A 1 87 ? -0.266 4.893 -4.073 1.00 85.88 87 ILE A O 1
ATOM 692 N N . ARG A 1 88 ? 1.512 5.614 -5.245 1.00 84.94 88 ARG A N 1
ATOM 693 C CA . ARG A 1 88 ? 2.169 6.294 -4.112 1.00 84.94 88 ARG A CA 1
ATOM 694 C C . ARG A 1 88 ? 1.288 7.380 -3.503 1.00 84.94 88 ARG A C 1
ATOM 696 O O . ARG A 1 88 ? 1.001 7.308 -2.312 1.00 84.94 88 ARG A O 1
ATOM 703 N N . THR A 1 89 ? 0.781 8.278 -4.340 1.00 86.44 89 THR A N 1
ATOM 704 C CA . THR A 1 89 ? -0.088 9.387 -3.919 1.00 86.44 89 THR A CA 1
ATOM 705 C C . THR A 1 89 ? -1.403 8.894 -3.320 1.00 86.44 89 THR A C 1
ATOM 707 O O . THR A 1 89 ? -1.873 9.401 -2.305 1.00 86.44 89 THR A O 1
ATOM 710 N N . ASN A 1 90 ? -2.003 7.857 -3.909 1.00 83.50 90 ASN A N 1
ATOM 711 C CA . ASN A 1 90 ? -3.265 7.316 -3.425 1.00 83.50 90 ASN A CA 1
ATOM 712 C C . ASN A 1 90 ? -3.083 6.474 -2.150 1.00 83.50 90 ASN A C 1
ATOM 714 O O . ASN A 1 90 ? -3.930 6.525 -1.270 1.00 83.50 90 ASN A O 1
ATOM 718 N N . TYR A 1 91 ? -2.027 5.686 -2.001 1.00 75.12 91 TYR A N 1
ATOM 719 C CA . TYR A 1 91 ? -1.966 4.722 -0.896 1.00 75.12 91 TYR A CA 1
ATOM 720 C C . TYR A 1 91 ? -0.981 5.078 0.203 1.00 75.12 91 TYR A C 1
ATOM 722 O O . TYR A 1 91 ? -1.327 4.868 1.357 1.00 75.12 91 TYR A O 1
ATOM 730 N N . ASN A 1 92 ? 0.199 5.602 -0.118 1.00 75.00 92 ASN A N 1
ATOM 731 C CA . ASN A 1 92 ? 1.213 5.894 0.895 1.00 75.00 92 ASN A CA 1
ATOM 732 C C . ASN A 1 92 ? 1.048 7.323 1.413 1.00 75.00 92 ASN A C 1
ATOM 734 O O . ASN A 1 92 ? 0.787 7.510 2.593 1.00 75.00 92 ASN A O 1
ATOM 738 N N . ASP A 1 93 ? 1.074 8.309 0.515 1.00 74.44 93 ASP A N 1
ATOM 739 C CA . ASP A 1 93 ? 1.077 9.723 0.909 1.00 74.44 93 ASP A CA 1
ATOM 740 C C . ASP A 1 93 ? -0.257 10.110 1.569 1.00 74.44 93 ASP A C 1
ATOM 742 O O . ASP A 1 93 ? -0.278 10.681 2.657 1.00 74.44 93 ASP A O 1
ATOM 746 N N . ARG A 1 94 ? -1.390 9.668 0.997 1.00 72.75 94 ARG A N 1
ATOM 747 C CA . ARG A 1 94 ? -2.692 9.793 1.673 1.00 72.75 94 ARG A CA 1
ATOM 748 C C . ARG A 1 94 ? -2.737 9.058 3.005 1.00 72.75 94 ARG A C 1
ATOM 750 O O . ARG A 1 94 ? -3.427 9.542 3.882 1.00 72.75 94 ARG A O 1
ATOM 757 N N . TYR A 1 95 ? -2.099 7.894 3.162 1.00 66.75 95 TYR A N 1
ATOM 758 C CA . TYR A 1 95 ? -2.098 7.178 4.447 1.00 66.75 95 TYR A CA 1
ATOM 759 C C . TYR A 1 95 ? -1.326 7.954 5.518 1.00 66.75 95 TYR A C 1
ATOM 761 O O . TYR A 1 95 ? -1.777 8.016 6.659 1.00 66.75 95 TYR A O 1
ATOM 769 N N . ASP A 1 96 ? -0.218 8.594 5.151 1.00 62.69 96 ASP A N 1
ATOM 770 C CA . ASP A 1 96 ? 0.563 9.418 6.073 1.00 62.69 96 ASP A CA 1
ATOM 771 C C . ASP A 1 96 ? -0.208 10.686 6.491 1.00 62.69 96 ASP A C 1
ATOM 773 O O . ASP A 1 96 ? -0.292 10.988 7.680 1.00 62.69 96 ASP A O 1
ATOM 777 N N . GLU A 1 97 ? -0.879 11.370 5.555 1.00 68.62 97 GLU A N 1
ATOM 778 C CA . GLU A 1 97 ? -1.766 12.517 5.851 1.00 68.62 97 GLU A CA 1
ATOM 779 C C . GLU A 1 97 ? -2.919 12.146 6.794 1.00 68.62 97 GLU A C 1
ATOM 781 O O . GLU A 1 97 ? -3.341 12.923 7.648 1.00 68.62 97 GLU A O 1
ATOM 786 N N . ILE A 1 98 ? -3.412 10.926 6.629 1.00 62.88 98 ILE A N 1
ATOM 787 C CA . ILE A 1 98 ? -4.465 10.298 7.413 1.00 62.88 98 ILE A CA 1
ATOM 788 C C . ILE A 1 98 ? -3.988 9.957 8.829 1.00 62.88 98 ILE A C 1
ATOM 790 O O . ILE A 1 98 ? -4.707 10.177 9.793 1.00 62.88 98 ILE A O 1
ATOM 794 N N . CYS A 1 99 ? -2.785 9.413 8.986 1.00 59.44 99 CYS A N 1
ATOM 795 C CA . CYS A 1 99 ? -2.274 9.009 10.294 1.00 59.44 99 CYS A CA 1
ATOM 796 C C . CYS A 1 99 ? -1.714 10.174 11.124 1.00 59.44 99 CYS A C 1
ATOM 798 O O . CYS A 1 99 ? -1.571 10.023 12.338 1.00 59.44 99 CYS A O 1
ATOM 800 N N . CYS A 1 100 ? -1.373 11.302 10.496 1.00 53.56 100 CYS A N 1
ATOM 801 C CA . CYS A 1 100 ? -0.854 12.492 11.175 1.00 53.56 100 CYS A CA 1
ATOM 802 C C . CYS A 1 100 ? -1.933 13.495 11.630 1.00 53.56 100 CYS A C 1
ATOM 804 O O . CYS A 1 100 ? -1.589 14.437 12.348 1.00 53.56 100 CYS A O 1
ATOM 806 N N . HIS A 1 101 ? -3.198 13.302 11.246 1.00 48.91 101 HIS A N 1
ATOM 807 C CA . HIS A 1 101 ? -4.359 14.075 11.707 1.00 48.91 101 HIS A CA 1
ATOM 808 C C . HIS A 1 101 ? -5.209 13.284 12.705 1.00 48.91 101 HIS A C 1
ATOM 810 O O . HIS A 1 101 ? -5.744 13.936 13.631 1.00 48.91 101 HIS A O 1
#

Sequence (101 aa):
MPKRKKAKGKKVAPAPAVVKKQEAKKVVNPLFEKGPNNFCIGQDIQPKRDLTCLVKRPCYIWLWWQRAVLSVNSEDKGALTKLVEAIRTNYNDRYDEICCH

pLDDT: mean 75.95, std 15.73, range [39.06, 94.88]